Protein AF-A0A7X4IQR2-F1 (afdb_monomer_lite)

Sequence (74 aa):
MGFIDSTRQRRFSDEKMQKLNLFETGEMFCDVYCLRPGQAQHVHTHAGATKFYYVIEGEGRFTVGERCVTLGPG

Structure (mmCIF, N/CA/C/O backbone):
data_AF-A0A7X4IQR2-F1
#
_entry.id   AF-A0A7X4IQR2-F1
#
loop_
_atom_site.group_PDB
_atom_site.id
_atom_site.type_symbol
_atom_site.label_atom_id
_atom_site.label_alt_id
_atom_site.label_comp_id
_atom_site.label_asym_id
_atom_site.label_entity_id
_atom_site.label_seq_id
_atom_site.pdbx_PDB_ins_code
_atom_site.Cartn_x
_atom_site.Cartn_y
_atom_site.Cartn_z
_atom_site.occupancy
_atom_site.B_iso_or_equiv
_atom_site.auth_seq_id
_atom_site.auth_comp_id
_atom_site.auth_asym_id
_atom_site.auth_atom_id
_atom_site.pdbx_PDB_model_num
ATOM 1 N N . MET A 1 1 ? 24.520 1.581 5.738 1.00 58.72 1 MET A N 1
ATOM 2 C CA . MET A 1 1 ? 23.750 0.422 6.244 1.00 58.72 1 MET A CA 1
ATOM 3 C C . MET A 1 1 ? 23.362 0.684 7.685 1.00 58.72 1 MET A C 1
ATOM 5 O O . MET A 1 1 ? 24.193 1.181 8.433 1.00 58.72 1 MET A O 1
ATOM 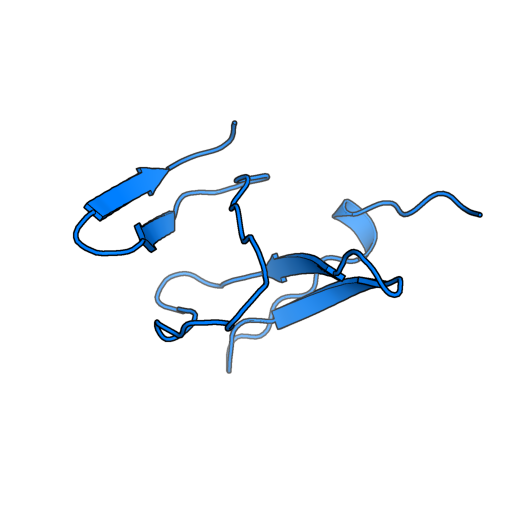9 N N . GLY A 1 2 ? 22.116 0.394 8.051 1.00 85.50 2 GLY A N 1
ATOM 10 C CA . GLY A 1 2 ? 21.587 0.588 9.399 1.00 85.50 2 GLY A CA 1
ATOM 11 C C . GLY A 1 2 ? 20.306 -0.216 9.598 1.00 85.50 2 GLY A C 1
ATOM 12 O O . GLY A 1 2 ? 19.734 -0.718 8.632 1.00 85.50 2 GLY A O 1
ATOM 13 N N . PHE A 1 3 ? 19.878 -0.348 10.849 1.00 91.69 3 PHE A N 1
ATOM 14 C CA . PHE A 1 3 ? 18.613 -0.989 11.195 1.00 91.69 3 PHE A CA 1
ATOM 15 C C . PHE A 1 3 ? 17.504 0.055 11.266 1.00 91.69 3 PHE A C 1
ATOM 17 O O . PHE A 1 3 ? 17.706 1.143 11.806 1.00 91.69 3 PHE A O 1
ATOM 24 N N . ILE A 1 4 ? 16.329 -0.292 10.749 1.00 92.38 4 ILE A N 1
ATOM 25 C CA . ILE A 1 4 ? 15.137 0.547 10.831 1.00 92.38 4 ILE A CA 1
ATOM 26 C C . ILE A 1 4 ? 14.063 -0.244 11.561 1.00 92.38 4 ILE A C 1
ATOM 28 O O . ILE A 1 4 ? 13.624 -1.295 11.100 1.00 92.38 4 ILE A O 1
ATOM 32 N N . ASP A 1 5 ? 13.629 0.279 12.702 1.00 92.75 5 ASP A N 1
ATOM 33 C CA . ASP A 1 5 ? 12.466 -0.239 13.409 1.00 92.75 5 ASP A CA 1
ATOM 34 C C . ASP A 1 5 ? 11.196 0.305 12.749 1.00 92.75 5 ASP A C 1
ATOM 36 O O . ASP A 1 5 ? 10.794 1.452 12.969 1.00 92.75 5 ASP A O 1
ATOM 40 N N . SER A 1 6 ? 10.566 -0.530 11.923 1.00 91.00 6 SER A N 1
ATOM 41 C CA . SER A 1 6 ? 9.344 -0.162 11.207 1.00 91.00 6 SER A CA 1
ATOM 42 C C . SER A 1 6 ? 8.193 0.198 12.143 1.00 91.00 6 SER A C 1
ATOM 44 O O . SER A 1 6 ? 7.322 0.954 11.727 1.00 91.00 6 SER A O 1
ATOM 46 N N . THR A 1 7 ? 8.174 -0.287 13.393 1.00 92.19 7 THR A N 1
ATOM 47 C CA . THR A 1 7 ? 7.115 0.021 14.368 1.00 92.19 7 THR A CA 1
ATOM 48 C C . THR A 1 7 ? 7.217 1.456 14.869 1.00 92.19 7 THR A C 1
ATOM 50 O O . THR A 1 7 ? 6.204 2.140 14.995 1.00 92.19 7 THR A O 1
ATOM 53 N N . ARG A 1 8 ? 8.445 1.950 15.055 1.00 94.44 8 ARG A N 1
ATOM 54 C CA . ARG A 1 8 ? 8.725 3.322 15.499 1.00 94.44 8 ARG A CA 1
ATOM 55 C C . ARG A 1 8 ? 8.537 4.370 14.413 1.00 94.44 8 ARG A C 1
ATOM 57 O O . ARG A 1 8 ? 8.358 5.541 14.732 1.00 94.44 8 ARG A O 1
ATOM 64 N N . GLN A 1 9 ? 8.584 3.966 13.145 1.00 92.88 9 GLN A N 1
ATOM 65 C CA . GLN A 1 9 ? 8.375 4.892 12.036 1.00 92.88 9 GLN A CA 1
ATOM 66 C C . GLN A 1 9 ? 6.896 5.176 11.774 1.00 92.88 9 GLN A C 1
ATOM 68 O O . GLN A 1 9 ? 6.588 6.233 11.233 1.00 92.88 9 GLN A O 1
ATOM 73 N N . ARG A 1 10 ? 5.982 4.280 12.175 1.00 95.00 10 ARG A N 1
ATOM 74 C CA . ARG A 1 10 ? 4.544 4.384 11.878 1.00 95.00 10 ARG A CA 1
ATOM 75 C C . ARG A 1 10 ? 3.959 5.696 12.386 1.00 95.00 10 ARG A C 1
ATOM 77 O O . ARG A 1 10 ? 4.096 6.056 13.552 1.00 95.00 10 ARG A O 1
ATOM 84 N N . ARG A 1 11 ? 3.239 6.381 11.505 1.00 96.94 11 ARG A N 1
ATOM 85 C CA . ARG A 1 11 ? 2.480 7.597 11.803 1.00 96.94 11 ARG A CA 1
ATOM 86 C C . ARG A 1 11 ? 1.154 7.510 11.083 1.00 96.94 11 ARG A C 1
ATOM 88 O O . ARG A 1 11 ? 1.105 7.076 9.940 1.00 96.94 11 ARG A O 1
ATOM 95 N N . PHE A 1 12 ? 0.095 7.946 11.745 1.00 97.75 12 PHE A N 1
ATOM 96 C CA . PHE A 1 12 ? -1.246 7.993 11.179 1.00 97.75 12 PHE A CA 1
ATOM 97 C C . PHE A 1 12 ? -1.718 9.442 11.144 1.00 97.75 12 PHE A C 1
ATOM 99 O O . PHE A 1 12 ? -1.336 10.247 11.991 1.00 97.75 12 PHE A O 1
ATOM 106 N N . SER A 1 13 ? -2.550 9.761 10.161 1.00 97.81 13 SER A N 1
ATOM 107 C CA . SER A 1 13 ? -3.254 11.035 10.058 1.00 97.81 13 SER A CA 1
ATOM 108 C C . SER A 1 13 ? -4.709 10.741 9.735 1.00 97.81 13 SER A C 1
ATOM 110 O O . SER A 1 13 ? -4.999 9.807 8.984 1.00 97.81 13 SER A O 1
ATOM 112 N N . ASP A 1 14 ? -5.613 11.537 10.294 1.00 97.62 14 ASP A N 1
ATOM 113 C CA . ASP A 1 14 ? -7.043 11.397 10.033 1.00 97.62 14 ASP A CA 1
ATOM 114 C C . ASP A 1 14 ? -7.437 12.030 8.685 1.00 97.62 14 ASP A C 1
ATOM 116 O O . ASP A 1 14 ? -8.455 11.661 8.108 1.00 97.62 14 ASP A O 1
ATOM 120 N N . GLU A 1 15 ? -6.591 12.898 8.114 1.00 97.19 15 GLU A N 1
ATOM 121 C CA . GLU A 1 15 ? -6.832 13.535 6.812 1.00 97.19 15 GLU A CA 1
ATOM 122 C C . GLU A 1 15 ? -6.550 12.594 5.636 1.00 97.19 15 GLU A C 1
ATOM 124 O O . GLU A 1 15 ? -7.351 12.477 4.710 1.00 97.19 15 GLU A O 1
ATOM 129 N N . LYS A 1 16 ? -5.388 11.930 5.643 1.00 97.12 16 LYS A N 1
ATOM 130 C CA . LYS A 1 16 ? -4.962 11.035 4.560 1.00 97.12 16 LYS A CA 1
ATOM 131 C C . LYS A 1 16 ? -3.996 9.966 5.042 1.00 97.12 16 LYS A C 1
ATOM 133 O O . LYS A 1 16 ? -3.249 10.173 6.003 1.00 97.12 16 LYS A O 1
ATOM 138 N N . MET A 1 17 ? -3.943 8.863 4.293 1.00 98.00 17 MET A N 1
ATOM 139 C CA . MET A 1 17 ? -2.967 7.808 4.547 1.00 98.00 17 MET A CA 1
ATOM 140 C C . MET A 1 17 ? -1.539 8.363 4.563 1.00 98.00 17 MET A C 1
ATOM 142 O O . MET A 1 17 ? -1.190 9.265 3.794 1.00 98.00 17 MET A O 1
ATOM 146 N N . GLN A 1 18 ? -0.709 7.811 5.439 1.00 98.12 18 GLN A N 1
ATOM 147 C CA . GLN A 1 18 ? 0.703 8.153 5.509 1.00 98.12 18 GLN A CA 1
ATOM 148 C C . GLN A 1 18 ? 1.507 7.091 4.766 1.00 98.12 18 GLN A C 1
ATOM 150 O O . GLN A 1 18 ? 1.444 5.907 5.094 1.00 98.12 18 GLN A O 1
ATOM 155 N N . LYS A 1 19 ? 2.270 7.529 3.765 1.00 97.25 19 LYS A N 1
ATOM 156 C CA . LYS A 1 19 ? 3.279 6.720 3.083 1.00 97.25 19 LYS A CA 1
ATOM 157 C C . LYS A 1 19 ? 4.643 7.146 3.613 1.00 97.25 19 LYS A C 1
ATOM 159 O O . LYS A 1 19 ? 5.086 8.258 3.337 1.00 97.25 19 LYS A O 1
ATOM 164 N N . LEU A 1 20 ? 5.277 6.279 4.388 1.00 96.81 20 LEU A N 1
ATOM 165 C CA . LEU A 1 20 ? 6.521 6.574 5.087 1.00 96.81 20 LEU A CA 1
ATOM 166 C C . LEU A 1 20 ? 7.650 5.781 4.444 1.00 96.81 20 LEU A C 1
ATOM 168 O O . LEU A 1 20 ? 7.668 4.555 4.546 1.00 96.81 20 LEU A O 1
ATOM 172 N N . ASN A 1 21 ? 8.577 6.474 3.789 1.00 95.19 21 ASN A N 1
ATOM 173 C CA . ASN A 1 21 ? 9.758 5.829 3.237 1.00 95.19 21 ASN A CA 1
ATOM 174 C C . ASN A 1 21 ? 10.680 5.388 4.379 1.00 95.19 21 ASN A C 1
ATOM 176 O O . ASN A 1 21 ? 11.102 6.209 5.193 1.00 95.19 21 ASN A O 1
ATOM 180 N N . LEU A 1 22 ? 10.942 4.085 4.463 1.00 94.88 22 LEU A N 1
ATOM 181 C CA . LEU A 1 22 ? 11.931 3.533 5.380 1.00 94.88 22 LEU A CA 1
ATOM 182 C C . LEU A 1 22 ? 13.324 3.693 4.774 1.00 94.88 22 LEU A C 1
ATOM 184 O O . LEU A 1 22 ? 14.230 4.207 5.423 1.00 94.88 22 LEU A O 1
ATOM 188 N N . PHE A 1 23 ? 13.484 3.257 3.528 1.00 93.19 23 PHE A N 1
ATOM 189 C CA . PHE A 1 23 ? 14.700 3.464 2.756 1.00 93.19 23 PHE A CA 1
ATOM 190 C C . PHE A 1 23 ? 14.411 3.386 1.257 1.00 93.19 23 PHE A C 1
ATOM 192 O O . PHE A 1 23 ? 13.406 2.813 0.821 1.00 93.19 23 PHE A O 1
ATOM 199 N N . GLU A 1 24 ? 15.343 3.904 0.467 1.00 93.50 24 GLU A N 1
ATOM 200 C CA . GLU A 1 24 ? 15.340 3.767 -0.982 1.00 93.50 24 GLU A CA 1
ATOM 201 C C . GLU A 1 24 ? 16.758 3.570 -1.532 1.00 93.50 24 GLU A C 1
ATOM 203 O O . GLU A 1 24 ? 17.742 4.055 -0.966 1.00 93.50 24 GLU A O 1
ATOM 208 N N . THR A 1 25 ? 16.850 2.820 -2.626 1.00 92.31 25 THR A N 1
ATOM 209 C CA . THR A 1 25 ? 18.042 2.666 -3.471 1.00 92.31 25 THR A CA 1
ATOM 210 C C . THR A 1 25 ? 17.645 2.875 -4.935 1.00 92.31 25 THR A C 1
ATOM 212 O O . THR A 1 25 ? 16.490 3.181 -5.229 1.00 92.31 25 THR A O 1
ATOM 215 N N . GLY A 1 26 ? 18.577 2.688 -5.876 1.00 92.44 26 GLY A N 1
ATOM 216 C CA . GLY A 1 26 ? 18.235 2.693 -7.302 1.00 92.44 26 GLY A CA 1
ATOM 217 C C . GLY A 1 26 ? 17.277 1.561 -7.705 1.00 92.44 26 GLY A C 1
ATOM 218 O O . GLY A 1 26 ? 16.561 1.677 -8.694 1.00 92.44 26 GLY A O 1
ATOM 219 N N . GLU A 1 27 ? 17.246 0.476 -6.932 1.00 91.94 27 GLU A N 1
ATOM 220 C CA . GLU A 1 27 ? 16.546 -0.770 -7.246 1.00 91.94 27 GLU A CA 1
ATOM 221 C C . 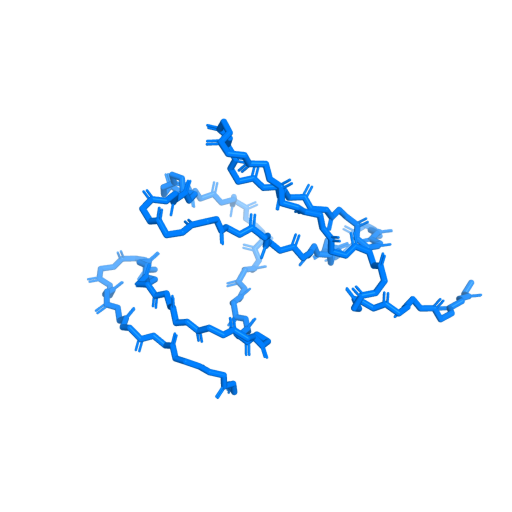GLU A 1 27 ? 15.265 -0.970 -6.428 1.00 91.94 27 GLU A C 1
ATOM 223 O O . GLU A 1 27 ? 14.406 -1.760 -6.823 1.00 91.94 27 GLU A O 1
ATOM 228 N N . MET A 1 28 ? 15.126 -0.305 -5.277 1.00 92.12 28 MET A N 1
ATOM 229 C CA . MET A 1 28 ? 14.035 -0.578 -4.343 1.00 92.12 28 MET A CA 1
ATOM 230 C C . MET A 1 28 ? 13.574 0.665 -3.591 1.00 92.12 28 MET A C 1
ATOM 232 O O . MET A 1 28 ? 14.375 1.408 -3.034 1.00 92.12 28 MET A O 1
ATOM 236 N N . PHE A 1 29 ? 12.253 0.787 -3.463 1.00 93.56 29 PHE A N 1
ATOM 237 C CA . PHE A 1 29 ? 11.604 1.622 -2.458 1.00 93.56 29 PHE A CA 1
ATOM 238 C C . PHE A 1 29 ? 11.017 0.715 -1.380 1.00 93.56 29 PHE A C 1
ATOM 240 O O . PHE A 1 29 ? 10.241 -0.193 -1.687 1.00 93.56 29 PHE A O 1
ATOM 247 N N . CYS A 1 30 ? 11.376 0.953 -0.123 1.00 95.19 30 CYS A N 1
ATOM 248 C CA . CYS A 1 30 ? 10.777 0.274 1.015 1.00 95.19 30 CYS A CA 1
ATOM 249 C C . CYS A 1 30 ? 9.974 1.284 1.824 1.00 95.19 30 CYS A C 1
ATOM 251 O O . CYS A 1 30 ? 10.535 2.145 2.499 1.00 95.19 30 CYS A O 1
ATOM 253 N N . ASP A 1 31 ? 8.654 1.170 1.753 1.00 96.31 31 ASP A N 1
ATOM 254 C CA . ASP A 1 31 ? 7.728 2.091 2.395 1.00 96.31 31 ASP A CA 1
ATOM 255 C C . ASP A 1 31 ? 6.816 1.337 3.370 1.00 96.31 31 ASP A C 1
ATOM 257 O O . ASP A 1 31 ? 6.382 0.218 3.093 1.00 96.31 31 ASP A O 1
ATOM 261 N N . VAL A 1 32 ? 6.443 1.988 4.471 1.00 97.06 32 VAL A N 1
ATOM 262 C CA . VAL A 1 32 ? 5.333 1.558 5.328 1.00 97.06 32 VAL A CA 1
ATOM 263 C C . VAL A 1 32 ? 4.135 2.452 5.065 1.00 97.06 32 VAL A C 1
ATOM 265 O O . VAL A 1 32 ? 4.218 3.680 5.113 1.00 97.06 32 VAL A O 1
ATOM 268 N N . TYR A 1 33 ? 3.007 1.811 4.788 1.00 97.75 33 TYR A N 1
ATOM 269 C CA . TYR A 1 33 ? 1.734 2.467 4.555 1.00 97.75 33 TYR A CA 1
ATOM 270 C C . TYR A 1 33 ? 0.891 2.367 5.822 1.00 97.75 33 TYR A C 1
ATOM 272 O O . TYR A 1 33 ? 0.557 1.272 6.270 1.00 97.75 33 TYR A O 1
ATOM 280 N N . CYS A 1 34 ? 0.541 3.513 6.397 1.00 98.06 34 CYS A N 1
ATOM 281 C CA . CYS A 1 34 ? -0.303 3.613 7.580 1.00 98.06 34 CYS A CA 1
ATOM 282 C C . CYS A 1 34 ? -1.636 4.256 7.192 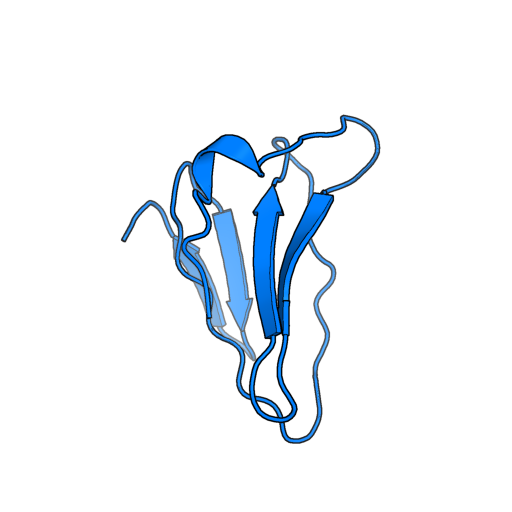1.00 98.06 34 CYS A C 1
ATOM 284 O O . CYS A 1 34 ? -1.690 5.434 6.830 1.00 98.06 34 CYS A O 1
ATOM 286 N N . LEU A 1 35 ? -2.708 3.466 7.255 1.00 98.38 35 LEU A N 1
ATOM 287 C CA . LEU A 1 35 ? -4.058 3.866 6.874 1.00 98.38 35 LEU A CA 1
ATOM 288 C C . LEU A 1 35 ? -4.976 3.810 8.097 1.00 98.38 35 LEU A C 1
ATOM 290 O O . LEU A 1 35 ? -4.943 2.846 8.861 1.00 98.38 35 LEU A O 1
ATOM 294 N N . ARG A 1 36 ? -5.817 4.831 8.270 1.00 98.19 36 ARG A N 1
ATOM 295 C CA . ARG A 1 36 ? -7.012 4.743 9.119 1.00 98.19 36 ARG A CA 1
ATOM 296 C C . ARG A 1 36 ? -8.127 3.989 8.378 1.00 98.19 36 ARG A C 1
ATOM 298 O O . ARG A 1 36 ? -8.131 3.994 7.144 1.00 98.19 36 ARG A O 1
ATOM 305 N N . PRO A 1 37 ? -9.097 3.382 9.088 1.00 97.94 37 PRO A N 1
ATOM 306 C CA . PRO A 1 37 ? -10.261 2.770 8.451 1.00 97.94 37 PRO A CA 1
ATOM 307 C C . PRO A 1 37 ? -10.944 3.722 7.459 1.00 97.94 37 PRO A C 1
ATOM 309 O O . PRO A 1 37 ? -11.158 4.893 7.761 1.00 97.94 37 PRO A O 1
ATOM 312 N N . GLY A 1 38 ? -11.256 3.221 6.263 1.00 97.38 38 GLY A N 1
ATOM 313 C CA . GLY A 1 38 ? -11.860 4.003 5.177 1.00 97.38 38 GLY A CA 1
ATOM 314 C C . GLY A 1 38 ? -10.872 4.781 4.298 1.00 97.38 38 GLY A C 1
ATOM 315 O O . GLY A 1 38 ? -11.251 5.204 3.208 1.00 97.38 38 GLY A O 1
ATOM 316 N N . GLN A 1 39 ? -9.607 4.935 4.704 1.00 98.44 39 GLN A N 1
ATOM 317 C CA . GLN A 1 39 ? -8.575 5.502 3.832 1.00 98.44 39 GLN A CA 1
ATOM 318 C C . GLN A 1 39 ? -8.109 4.474 2.795 1.00 98.44 39 GLN A C 1
ATOM 320 O O . GLN A 1 39 ? -8.136 3.266 3.030 1.00 98.44 39 GLN A O 1
ATOM 325 N N . ALA A 1 40 ? -7.633 4.963 1.650 1.00 97.31 40 ALA A N 1
ATOM 326 C CA . ALA A 1 40 ? -7.133 4.125 0.570 1.00 97.31 40 ALA A CA 1
ATOM 327 C C . ALA A 1 40 ? -5.967 4.790 -0.166 1.00 97.31 40 ALA A C 1
ATOM 329 O O . ALA A 1 40 ? -5.847 6.016 -0.216 1.00 97.31 40 ALA A O 1
ATOM 330 N N . GLN A 1 41 ? -5.134 3.963 -0.793 1.00 96.31 41 GLN A N 1
ATOM 331 C CA . GLN A 1 41 ? -4.260 4.403 -1.872 1.00 96.31 41 GLN A CA 1
ATOM 332 C C . GLN A 1 41 ? -5.007 4.225 -3.198 1.00 96.31 41 GLN A C 1
ATOM 334 O O . GLN A 1 41 ? -5.464 3.125 -3.505 1.00 96.31 41 GLN A O 1
ATOM 339 N N . HIS A 1 42 ? -5.108 5.286 -4.002 1.00 93.69 42 HIS A N 1
ATOM 340 C CA . HIS A 1 42 ? -5.684 5.181 -5.344 1.00 93.69 42 HIS A CA 1
ATOM 341 C C . HIS A 1 42 ? -4.897 4.189 -6.208 1.00 93.69 42 HIS A C 1
ATOM 343 O O . HIS A 1 42 ? -3.664 4.161 -6.170 1.00 93.69 42 HIS A O 1
ATOM 349 N N . VAL A 1 43 ? -5.612 3.391 -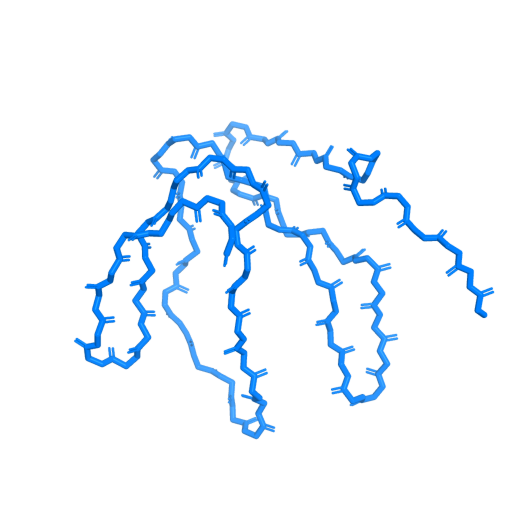7.004 1.00 93.38 43 VAL A N 1
ATOM 350 C CA . VAL A 1 43 ? -5.007 2.435 -7.939 1.00 93.38 43 VAL A CA 1
ATOM 351 C C . VAL A 1 43 ? -4.150 3.189 -8.956 1.00 93.38 43 VAL A C 1
ATOM 353 O O . VAL A 1 43 ? -4.585 4.180 -9.536 1.00 93.38 43 VAL A O 1
ATOM 356 N N . HIS A 1 44 ? -2.919 2.724 -9.150 1.00 93.75 44 HIS A N 1
ATOM 357 C CA . HIS A 1 44 ? -1.963 3.280 -10.104 1.00 93.75 44 HIS A CA 1
ATOM 358 C C . HIS A 1 44 ? -0.942 2.210 -10.497 1.00 93.75 44 HIS A C 1
ATOM 360 O O . HIS A 1 44 ? -0.764 1.205 -9.805 1.00 93.75 44 HIS A O 1
ATOM 366 N N . THR A 1 45 ? -0.247 2.452 -11.602 1.00 90.56 45 THR A N 1
ATOM 367 C CA . THR A 1 45 ? 0.770 1.556 -12.154 1.00 90.56 45 THR A CA 1
ATOM 368 C C . THR A 1 45 ? 2.118 2.259 -12.214 1.00 90.56 45 THR A C 1
ATOM 370 O O . THR A 1 45 ? 2.184 3.453 -12.501 1.00 90.56 45 THR A O 1
ATOM 373 N N . HIS A 1 46 ? 3.199 1.512 -12.004 1.00 86.88 46 HIS A N 1
ATOM 374 C CA . HIS A 1 46 ? 4.557 1.977 -12.274 1.00 86.88 46 HIS A CA 1
ATOM 375 C C . HIS A 1 46 ? 5.137 1.142 -13.413 1.00 86.88 46 HIS A C 1
ATOM 377 O O . HIS A 1 46 ? 5.208 -0.081 -13.305 1.00 86.88 46 HIS A O 1
ATOM 383 N N . ALA A 1 47 ? 5.538 1.785 -14.508 1.00 86.19 47 ALA A N 1
ATOM 384 C CA . ALA A 1 47 ? 6.225 1.088 -15.588 1.00 86.19 47 ALA A CA 1
ATOM 385 C C . ALA A 1 47 ? 7.609 0.628 -15.103 1.00 86.19 47 ALA A C 1
ATOM 387 O O . ALA A 1 47 ? 8.351 1.414 -14.519 1.00 86.19 47 ALA A O 1
ATOM 388 N N . GLY A 1 48 ? 7.943 -0.645 -15.327 1.00 84.38 48 GLY A N 1
ATOM 389 C CA . GLY A 1 48 ? 9.264 -1.194 -15.005 1.00 84.38 48 GLY A CA 1
ATOM 390 C C . GLY A 1 48 ? 9.539 -1.459 -13.520 1.00 84.38 48 GLY A C 1
ATOM 391 O O . GLY A 1 48 ? 10.654 -1.848 -13.192 1.00 84.38 48 GLY A O 1
ATOM 392 N N . ALA A 1 49 ? 8.556 -1.297 -12.627 1.00 86.94 49 ALA A N 1
ATOM 393 C CA . ALA A 1 49 ? 8.717 -1.589 -11.204 1.00 86.94 49 ALA A CA 1
ATOM 394 C C . ALA A 1 49 ? 7.744 -2.677 -10.742 1.00 86.94 49 ALA A C 1
ATOM 396 O O . ALA A 1 49 ? 6.543 -2.622 -11.013 1.00 86.94 49 ALA A O 1
ATOM 397 N N . THR A 1 50 ? 8.264 -3.645 -9.990 1.00 90.00 50 THR A N 1
ATOM 398 C CA . THR A 1 50 ? 7.431 -4.624 -9.286 1.00 90.00 50 THR A CA 1
ATOM 399 C C . THR A 1 50 ? 6.995 -4.038 -7.951 1.00 90.00 50 THR A C 1
ATOM 401 O O . THR A 1 50 ? 7.798 -3.445 -7.233 1.00 90.00 50 THR A O 1
ATOM 404 N N . LYS A 1 51 ? 5.720 -4.220 -7.603 1.00 91.88 51 LYS A N 1
ATOM 405 C CA . LYS A 1 51 ? 5.173 -3.848 -6.298 1.00 91.88 51 LYS A CA 1
ATOM 406 C C . LYS A 1 51 ? 4.482 -5.053 -5.683 1.00 91.88 51 LYS A C 1
ATOM 408 O O . LYS A 1 51 ? 3.671 -5.702 -6.338 1.00 91.88 51 LYS A O 1
ATOM 413 N N . PHE A 1 52 ? 4.783 -5.307 -4.420 1.00 92.75 52 PHE A N 1
ATOM 414 C CA . PHE A 1 52 ? 4.068 -6.264 -3.591 1.00 92.75 52 PHE A CA 1
ATOM 415 C C . PHE A 1 52 ? 3.596 -5.563 -2.318 1.00 92.75 52 PHE A C 1
ATOM 417 O O . PHE A 1 52 ? 4.133 -4.523 -1.932 1.00 92.75 52 PHE A O 1
ATOM 424 N N . TYR A 1 53 ? 2.580 -6.135 -1.684 1.00 94.94 53 TYR A N 1
ATOM 425 C CA . TYR A 1 53 ? 2.069 -5.683 -0.399 1.00 94.94 53 TYR A CA 1
ATOM 426 C C . TYR A 1 53 ? 2.253 -6.815 0.607 1.00 94.94 53 TYR A C 1
ATOM 428 O O . TYR A 1 53 ? 1.952 -7.964 0.295 1.00 94.94 53 TYR A O 1
ATOM 436 N N . TYR A 1 54 ? 2.754 -6.478 1.791 1.00 96.31 54 TYR A N 1
ATOM 437 C CA . TYR A 1 54 ? 2.829 -7.369 2.944 1.00 96.31 54 TYR A CA 1
ATOM 438 C C . TYR A 1 54 ? 2.101 -6.686 4.094 1.00 96.31 54 TYR A C 1
ATOM 440 O O . TYR A 1 54 ? 2.414 -5.537 4.430 1.00 96.31 54 TYR A O 1
ATOM 448 N N . VAL A 1 55 ? 1.104 -7.355 4.666 1.00 97.69 55 VAL A N 1
ATOM 449 C CA . VAL A 1 55 ? 0.304 -6.761 5.736 1.00 97.69 55 VAL A CA 1
ATOM 450 C C . VAL A 1 55 ? 1.024 -7.012 7.052 1.00 97.69 55 VAL A C 1
ATOM 452 O O . VAL A 1 55 ? 1.191 -8.146 7.487 1.00 97.69 55 VAL A O 1
ATOM 455 N N . ILE A 1 56 ? 1.477 -5.935 7.694 1.00 96.25 56 ILE A N 1
ATOM 456 C CA . ILE A 1 56 ? 2.145 -6.040 8.996 1.00 96.25 56 ILE A CA 1
ATOM 457 C C . ILE A 1 56 ? 1.111 -6.129 10.126 1.00 96.25 56 ILE A C 1
ATOM 459 O O . ILE A 1 56 ? 1.301 -6.867 11.087 1.00 96.25 56 ILE A O 1
ATOM 463 N N . GLU A 1 57 ? 0.028 -5.359 10.025 1.00 96.69 57 GLU A N 1
ATOM 464 C CA . GLU A 1 57 ? -1.026 -5.260 11.034 1.00 96.69 57 GLU A CA 1
ATOM 465 C C . GLU A 1 57 ? -2.335 -4.799 10.380 1.00 96.69 57 GLU A C 1
ATOM 467 O O . GLU A 1 57 ? -2.310 -4.047 9.402 1.00 96.69 57 GLU A O 1
ATOM 472 N N . GLY A 1 58 ? -3.467 -5.217 10.950 1.00 97.12 58 GLY A N 1
ATOM 473 C CA . GLY A 1 58 ? -4.798 -4.867 10.464 1.00 97.12 58 GLY A CA 1
ATOM 474 C C . GLY A 1 58 ? -5.229 -5.693 9.255 1.00 97.12 58 GLY A C 1
ATOM 475 O O . GLY A 1 58 ? -4.679 -6.755 8.979 1.00 97.12 58 GLY A O 1
ATOM 476 N N . GLU A 1 59 ? -6.240 -5.202 8.550 1.00 98.12 59 GLU A N 1
ATOM 477 C CA . GLU A 1 59 ? -6.787 -5.822 7.347 1.00 98.12 59 GLU A CA 1
ATOM 478 C C . GLU A 1 59 ? -7.021 -4.742 6.289 1.00 98.12 59 GLU A C 1
ATOM 480 O O . GLU A 1 59 ? -7.424 -3.618 6.603 1.00 98.12 59 GLU A O 1
ATOM 485 N N . GLY A 1 60 ? -6.764 -5.080 5.027 1.00 97.50 60 GLY A N 1
ATOM 486 C CA . GLY A 1 60 ? -7.011 -4.194 3.899 1.00 97.50 60 GLY A CA 1
ATOM 487 C C . GLY A 1 60 ? -7.553 -4.939 2.688 1.00 97.50 60 GLY A C 1
ATOM 488 O O . GLY A 1 60 ? -7.317 -6.133 2.507 1.00 97.50 60 GLY A O 1
ATOM 489 N N . ARG A 1 61 ? -8.265 -4.206 1.828 1.00 97.88 61 ARG A N 1
ATOM 490 C CA . ARG A 1 61 ? -8.693 -4.684 0.513 1.00 97.88 61 ARG A CA 1
ATOM 491 C C . ARG A 1 61 ? -7.710 -4.193 -0.547 1.00 97.88 61 ARG A C 1
ATOM 493 O O . ARG A 1 61 ? -7.547 -2.991 -0.740 1.00 97.88 61 ARG A O 1
ATOM 500 N N . PHE A 1 62 ? -7.083 -5.124 -1.250 1.00 97.38 62 PHE A N 1
ATOM 501 C CA . PHE A 1 62 ? -6.039 -4.87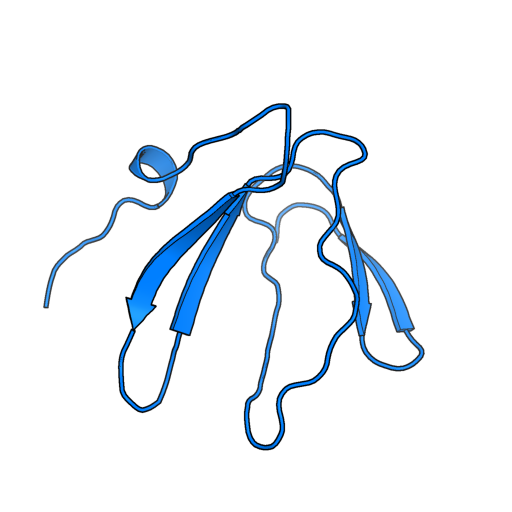5 -2.238 1.00 97.38 62 PHE A CA 1
ATOM 502 C C . PHE A 1 62 ? -6.557 -5.174 -3.639 1.00 97.38 62 PHE A C 1
ATOM 504 O O . PHE A 1 62 ? -7.182 -6.208 -3.866 1.00 97.38 62 PHE A O 1
ATOM 511 N N . THR A 1 63 ? -6.270 -4.278 -4.584 1.00 95.94 63 THR A N 1
ATOM 512 C CA . THR A 1 63 ? -6.592 -4.464 -6.005 1.00 95.94 63 THR A CA 1
ATOM 513 C C . THR A 1 63 ? -5.303 -4.457 -6.818 1.00 95.94 63 THR A C 1
ATOM 515 O O . THR A 1 63 ? -4.568 -3.472 -6.790 1.00 95.94 63 THR A O 1
ATOM 518 N N . VAL A 1 64 ? -5.024 -5.555 -7.524 1.00 93.50 64 VAL A N 1
ATOM 519 C CA . VAL A 1 64 ? -3.842 -5.728 -8.383 1.00 93.50 64 VAL A CA 1
ATOM 520 C C . VAL A 1 64 ? -4.294 -6.334 -9.709 1.00 93.50 64 VAL A C 1
ATOM 522 O O . VAL A 1 64 ? -4.744 -7.480 -9.758 1.00 93.50 64 VAL A O 1
ATOM 525 N N . GLY A 1 65 ? -4.185 -5.555 -10.789 1.00 91.88 65 GLY A N 1
ATOM 526 C CA . GLY A 1 65 ? -4.786 -5.915 -12.074 1.00 91.88 65 GLY A CA 1
ATOM 527 C C . GLY A 1 65 ? -6.298 -6.096 -11.927 1.00 91.88 65 GLY A C 1
ATOM 528 O O . GLY A 1 65 ? -6.977 -5.237 -11.372 1.00 91.88 65 GLY A O 1
ATOM 529 N N . GLU A 1 66 ? -6.810 -7.238 -12.377 1.00 95.25 66 GLU A N 1
ATOM 530 C CA . GLU A 1 66 ? -8.233 -7.598 -12.280 1.00 95.25 66 GLU A CA 1
ATOM 531 C C . GLU A 1 66 ? -8.599 -8.271 -10.947 1.00 95.25 66 GLU A C 1
ATOM 533 O O . GLU A 1 66 ? -9.770 -8.525 -10.663 1.00 95.25 66 GLU A O 1
ATOM 538 N N . ARG A 1 67 ? -7.605 -8.581 -10.1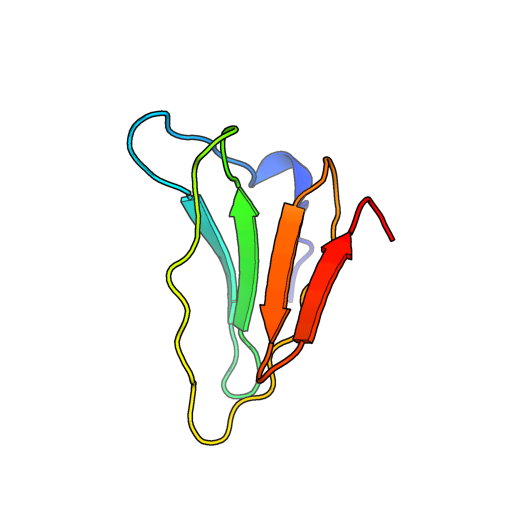06 1.00 96.25 67 ARG A N 1
ATOM 539 C CA . ARG A 1 67 ? -7.825 -9.256 -8.828 1.00 96.25 67 ARG A CA 1
ATOM 540 C C . ARG A 1 67 ? -8.073 -8.259 -7.715 1.00 96.25 67 ARG A C 1
ATOM 542 O O . ARG A 1 67 ? -7.333 -7.293 -7.548 1.00 96.25 67 ARG A O 1
ATOM 549 N N . CYS A 1 68 ? -9.065 -8.576 -6.892 1.00 97.44 68 CYS A N 1
ATOM 550 C CA . CYS A 1 68 ? -9.376 -7.848 -5.678 1.00 97.44 68 CYS A CA 1
ATOM 551 C C . CYS A 1 68 ? -9.510 -8.835 -4.514 1.00 97.44 68 CYS A C 1
ATOM 553 O O . CYS A 1 68 ? -10.339 -9.742 -4.575 1.00 97.44 68 CYS A O 1
ATOM 555 N N . VAL A 1 69 ? -8.683 -8.682 -3.482 1.00 97.69 69 VAL A N 1
ATOM 556 C CA . VAL A 1 69 ? -8.603 -9.606 -2.341 1.00 97.69 69 VAL A CA 1
ATOM 557 C C . VAL A 1 69 ? -8.515 -8.838 -1.029 1.00 97.69 69 VAL A C 1
ATOM 559 O O . VAL A 1 69 ? -7.963 -7.741 -0.986 1.00 97.69 69 VAL A O 1
ATOM 562 N N . THR A 1 70 ? -9.041 -9.419 0.043 1.00 98.25 70 THR A N 1
ATOM 563 C CA . THR A 1 70 ? -8.835 -8.922 1.407 1.00 98.25 70 THR A CA 1
ATOM 564 C C . THR A 1 70 ? -7.704 -9.715 2.046 1.00 98.25 70 THR A C 1
ATOM 566 O O . THR A 1 70 ? -7.713 -10.943 1.973 1.00 98.25 70 THR A O 1
ATOM 569 N N . LEU A 1 71 ? -6.727 -9.022 2.629 1.00 98.25 71 LEU A N 1
ATOM 570 C CA . LEU A 1 71 ? -5.572 -9.630 3.287 1.00 98.25 71 LEU A CA 1
ATOM 571 C C . LEU A 1 71 ? -5.427 -9.062 4.704 1.00 98.25 71 LEU A C 1
ATOM 573 O O . LEU A 1 71 ? -5.492 -7.844 4.894 1.00 98.25 71 LEU A O 1
ATOM 577 N N . GLY A 1 72 ? -5.227 -9.960 5.669 1.00 98.12 72 GLY A N 1
ATOM 578 C CA . GLY A 1 72 ? -4.754 -9.664 7.023 1.00 98.12 72 GLY A CA 1
ATOM 579 C C . GLY A 1 72 ? -3.254 -9.962 7.155 1.00 98.12 72 GLY A C 1
ATOM 580 O O . GLY A 1 72 ? -2.614 -10.204 6.134 1.00 98.12 72 GLY A O 1
ATOM 581 N N . PRO A 1 73 ? -2.683 -9.958 8.373 1.00 98.25 73 PRO A N 1
ATOM 582 C CA . PRO A 1 73 ? -1.239 -10.065 8.557 1.00 98.25 73 PRO A CA 1
ATOM 583 C C . PRO A 1 73 ? -0.639 -11.380 8.040 1.00 98.25 73 PRO A C 1
ATOM 585 O O . PRO A 1 73 ? -1.199 -12.449 8.294 1.00 98.25 73 PRO A O 1
ATOM 588 N N . GLY A 1 74 ? 0.526 -11.287 7.388 1.00 93.31 74 GLY A N 1
ATOM 589 C CA . GLY A 1 74 ? 1.216 -12.394 6.701 1.00 93.31 74 GLY A CA 1
ATOM 590 C C . GLY A 1 74 ? 1.226 -12.239 5.185 1.00 93.31 74 GLY A C 1
ATOM 591 O O . GLY A 1 74 ? 1.614 -13.230 4.527 1.00 93.31 74 GLY A O 1
#

Radius of gyration: 13.21 Å; chains: 1; bounding box: 36×26×31 Å

Secondary structure (DSSP, 8-state):
-----HHHH----SSS-EEEEEEE-SS-EEEEEE--TT--PPP---TT-------SSS-EEEEETTEEEEE---

pLDDT: mean 94.37, std 5.34, range [58.72, 98.44]

Foldseek 3Di:
DDDDDPVVQDDDDPVAWDWAFRDDDPQDTDTDIGDDPPHDDDDDDDPPDDDDDAACADKDWDDDPPDIDIDGHD